Protein AF-A0A832TSS6-F1 (afdb_monomer_lite)

Organism: NCBI:txid111955

Radius of gyration: 15.67 Å; chains: 1; bounding box: 40×28×43 Å

Sequence (138 aa):
MLILIIVVGIIRKFGAGMLSLVVFDVLADAAHYGWSGQPLFFIYEGLTYGLFIDLIIVITKGRPFEGKYAALQGALVGFLWSLPDPLLWEGFLRPFMYGGIVNWDKIGFDILMSFPFTIIVGAITALTSVRVARAIGA

Secondary structure (DSSP, 8-state):
-HHHHHHHHHH-STTHHHHHHHHHHHHHIIIIITT-S-THHHHHHIIIIIHHHHHHHHHTTT-TT-GGGHHHHHHHHHHHTTSIIIIIIIIIIHHHHH-PPP-HHHHHHHHHHHHHHHHHHHHHHHHHHHHHHHHTT-

Foldseek 3Di:
DLVLLLQCQQVLDQLSLLVVQLVVVVVCCCVPPVVPPDPCCSVLCSVQLSNLQSVQSVVVVSNALDDPCNLVSLLSSLLSVLQSCLPVVQVPVCCVPPVHDRDVVVSVVSSVVSNVVSSNVRSVSSVVSNVSNVVVVD

Structure (mmCIF, N/CA/C/O backbone):
data_AF-A0A832TSS6-F1
#
_entry.id   AF-A0A832TSS6-F1
#
loop_
_atom_site.group_PDB
_atom_site.id
_atom_site.type_symbol
_atom_site.label_atom_id
_atom_site.label_alt_id
_atom_site.label_comp_id
_atom_site.label_asym_id
_atom_site.label_entity_id
_atom_site.label_seq_id
_atom_site.pdbx_PDB_ins_code
_atom_site.Cartn_x
_atom_site.Cartn_y
_atom_site.Cartn_z
_atom_site.occupancy
_atom_site.B_iso_or_equiv
_atom_site.auth_seq_id
_atom_site.auth_comp_id
_atom_site.auth_asym_id
_atom_site.auth_atom_id
_atom_site.pdbx_PDB_model_num
ATOM 1 N N . MET A 1 1 ? -1.199 6.919 -0.541 1.00 84.44 1 MET A N 1
ATOM 2 C CA . MET A 1 1 ? -1.130 6.007 0.629 1.00 84.44 1 MET A CA 1
ATOM 3 C C . MET A 1 1 ? -2.087 6.386 1.771 1.00 84.44 1 MET A C 1
ATOM 5 O O . MET A 1 1 ? -2.990 5.608 2.041 1.00 84.44 1 MET A O 1
ATOM 9 N N . LEU A 1 2 ? -1.958 7.560 2.419 1.00 91.12 2 LEU A N 1
ATOM 10 C CA . LEU A 1 2 ? -2.788 7.941 3.586 1.00 91.12 2 LEU A CA 1
ATOM 11 C C . LEU A 1 2 ? -4.302 7.844 3.335 1.00 91.12 2 LEU A C 1
ATOM 13 O O . LEU A 1 2 ? -4.996 7.136 4.058 1.00 91.12 2 LEU A O 1
ATOM 17 N N . ILE A 1 3 ? -4.798 8.546 2.312 1.00 90.75 3 ILE A N 1
ATOM 18 C CA . ILE A 1 3 ? -6.235 8.605 1.999 1.00 90.75 3 ILE A CA 1
ATOM 19 C C . ILE A 1 3 ? -6.777 7.203 1.700 1.00 90.75 3 ILE A C 1
ATOM 21 O O . ILE A 1 3 ? -7.816 6.828 2.226 1.00 90.75 3 ILE A O 1
ATOM 25 N N . LEU A 1 4 ? -6.040 6.401 0.931 1.00 92.38 4 LEU A N 1
ATOM 26 C CA . LEU A 1 4 ? -6.430 5.033 0.579 1.00 92.38 4 LEU A CA 1
ATOM 27 C C . LEU A 1 4 ? -6.544 4.125 1.807 1.00 92.38 4 LEU A C 1
ATOM 29 O O . LEU A 1 4 ? -7.532 3.411 1.948 1.00 92.38 4 LEU A O 1
ATOM 33 N N . ILE A 1 5 ? -5.578 4.186 2.727 1.00 93.50 5 ILE A N 1
ATOM 34 C CA . ILE A 1 5 ? -5.623 3.397 3.965 1.00 93.50 5 ILE A CA 1
ATOM 35 C C . ILE A 1 5 ? -6.803 3.824 4.846 1.00 93.50 5 ILE A C 1
ATOM 37 O O . ILE A 1 5 ? -7.467 2.957 5.408 1.00 93.50 5 ILE A O 1
ATOM 41 N N . ILE A 1 6 ? -7.121 5.123 4.908 1.00 93.19 6 ILE A N 1
ATOM 42 C CA . ILE A 1 6 ? -8.320 5.623 5.599 1.00 93.19 6 ILE A CA 1
ATOM 43 C C . ILE A 1 6 ? -9.591 5.074 4.947 1.00 93.19 6 ILE A C 1
ATOM 45 O O . ILE A 1 6 ? -10.429 4.493 5.633 1.00 93.19 6 ILE A O 1
ATOM 49 N N . VAL A 1 7 ? -9.733 5.225 3.628 1.00 93.75 7 VAL A N 1
ATOM 50 C CA . VAL A 1 7 ? -10.904 4.751 2.877 1.00 93.75 7 VAL A CA 1
ATOM 51 C C . VAL A 1 7 ? -11.114 3.255 3.102 1.00 93.75 7 VAL A C 1
ATOM 53 O O . VAL A 1 7 ? -12.219 2.830 3.434 1.00 93.75 7 VAL A O 1
ATOM 56 N N . VAL A 1 8 ? -10.054 2.452 3.017 1.00 93.56 8 VAL A N 1
ATOM 57 C CA . VAL A 1 8 ? -10.151 1.009 3.250 1.00 93.56 8 VAL A CA 1
ATOM 58 C C . VAL A 1 8 ? -10.436 0.672 4.713 1.00 93.56 8 VAL A C 1
ATOM 60 O O . VAL A 1 8 ? -11.252 -0.209 4.981 1.00 93.56 8 VAL A O 1
ATOM 63 N N . GLY A 1 9 ? -9.826 1.377 5.667 1.00 91.44 9 GLY A N 1
ATOM 64 C CA . GLY A 1 9 ? -10.104 1.192 7.091 1.00 91.44 9 GLY A CA 1
ATOM 65 C C . GLY A 1 9 ? -11.549 1.517 7.483 1.00 91.44 9 GLY A C 1
ATOM 66 O O . GLY A 1 9 ? -12.044 0.978 8.474 1.00 91.44 9 GLY A O 1
ATOM 67 N N . ILE A 1 10 ? -12.238 2.344 6.691 1.00 92.81 10 ILE A N 1
ATOM 68 C CA . ILE A 1 10 ? -13.666 2.650 6.840 1.00 92.81 10 ILE A CA 1
ATOM 69 C C . ILE A 1 10 ? -14.531 1.619 6.104 1.00 92.81 10 ILE A C 1
ATOM 71 O O . ILE A 1 10 ? -15.454 1.064 6.690 1.00 92.81 10 ILE A O 1
ATOM 75 N N . ILE A 1 11 ? -14.246 1.344 4.826 1.00 94.44 11 ILE A N 1
ATOM 76 C CA . ILE A 1 11 ? -15.094 0.481 3.986 1.00 94.44 11 ILE A CA 1
ATOM 77 C C . ILE A 1 11 ? -14.981 -0.995 4.391 1.00 94.44 11 ILE A C 1
ATOM 79 O O . ILE A 1 11 ? -15.986 -1.705 4.395 1.00 94.44 11 ILE A O 1
ATOM 83 N N . ARG A 1 12 ? -13.767 -1.465 4.707 1.00 93.38 12 ARG A N 1
ATOM 84 C CA . ARG A 1 12 ? -13.442 -2.828 5.176 1.00 93.38 12 ARG A CA 1
ATOM 85 C C . ARG A 1 12 ? -13.960 -3.977 4.298 1.00 93.38 12 ARG A C 1
ATOM 87 O O . ARG A 1 12 ? -14.180 -5.086 4.784 1.00 93.38 12 ARG A O 1
ATOM 94 N N . LYS A 1 13 ? -14.137 -3.740 2.997 1.00 95.50 13 LYS A N 1
ATOM 95 C CA . LYS A 1 13 ? -14.573 -4.747 2.016 1.00 95.50 13 LYS A CA 1
ATOM 96 C C . LYS A 1 13 ? -13.469 -5.019 1.008 1.00 95.50 13 LYS A C 1
ATOM 98 O O . LYS A 1 13 ? -12.803 -4.089 0.567 1.00 95.50 13 LYS A O 1
ATOM 10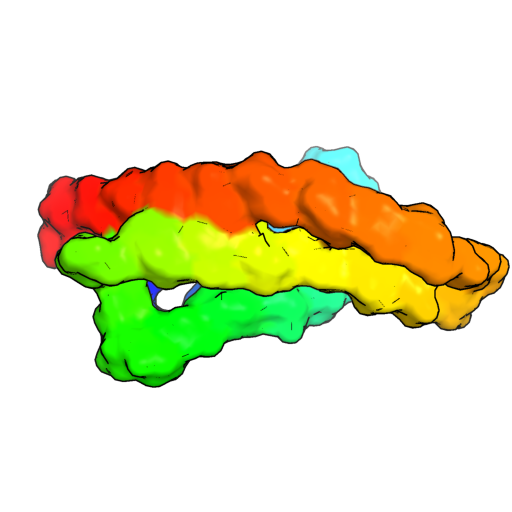3 N N . PHE A 1 14 ? -13.315 -6.285 0.628 1.00 95.62 14 PHE A N 1
ATOM 104 C CA . PHE A 1 14 ? -12.402 -6.672 -0.444 1.00 95.62 14 PHE A CA 1
ATOM 105 C C . PHE A 1 14 ? -12.758 -5.937 -1.744 1.00 95.62 14 PHE A C 1
ATOM 107 O O . PHE A 1 14 ? -13.934 -5.840 -2.096 1.00 95.62 14 PHE A O 1
ATOM 114 N N . GLY A 1 15 ? -11.745 -5.422 -2.434 1.00 93.25 15 GLY A N 1
ATOM 115 C CA . GLY A 1 15 ? -11.890 -4.596 -3.629 1.00 93.25 15 GLY A CA 1
ATOM 116 C C . GLY A 1 15 ? -11.947 -3.098 -3.334 1.00 93.25 15 GLY A C 1
ATOM 117 O O . GLY A 1 15 ? -11.875 -2.305 -4.269 1.00 93.25 15 GLY A O 1
ATOM 118 N N . ALA A 1 16 ? -12.052 -2.684 -2.064 1.00 94.88 16 ALA A N 1
ATOM 119 C CA . ALA A 1 16 ? -12.023 -1.271 -1.701 1.00 94.88 16 ALA A CA 1
ATOM 120 C C . ALA A 1 16 ? -10.658 -0.644 -2.004 1.00 94.88 16 ALA A C 1
ATOM 122 O O . ALA A 1 16 ? -10.615 0.488 -2.479 1.00 94.88 16 ALA A O 1
ATOM 123 N N . GLY A 1 17 ? -9.561 -1.369 -1.766 1.00 94.75 17 GLY A N 1
ATOM 124 C CA . GLY A 1 17 ? -8.214 -0.915 -2.095 1.00 94.75 17 GLY A CA 1
ATOM 125 C C . GLY A 1 17 ? -8.040 -0.748 -3.599 1.00 94.75 17 GLY A C 1
ATOM 126 O O . GLY A 1 17 ? -7.738 0.352 -4.053 1.00 94.75 17 GLY A O 1
ATOM 127 N N . MET A 1 18 ? -8.303 -1.812 -4.365 1.00 95.31 18 MET A N 1
ATOM 128 C CA . MET A 1 18 ? -8.180 -1.810 -5.828 1.00 95.31 18 MET A CA 1
ATOM 129 C C . MET A 1 18 ? -9.041 -0.727 -6.490 1.00 95.31 18 MET A C 1
ATOM 131 O O . MET A 1 18 ? -8.524 0.080 -7.258 1.00 95.31 18 MET A O 1
ATOM 135 N N . LEU A 1 19 ? -10.341 -0.665 -6.175 1.00 93.81 19 LEU A N 1
ATOM 136 C CA . LEU A 1 19 ? -11.252 0.297 -6.807 1.00 93.81 19 LEU A CA 1
ATOM 137 C C . LEU A 1 19 ? -10.916 1.742 -6.446 1.00 93.81 19 LEU A C 1
ATOM 139 O O . LEU A 1 19 ? -10.975 2.610 -7.313 1.00 93.81 19 LEU A O 1
ATOM 143 N N . SER A 1 20 ? -10.556 2.010 -5.187 1.00 93.56 20 SER A N 1
ATOM 144 C CA . SER A 1 20 ? -10.202 3.372 -4.773 1.00 93.56 20 SER A CA 1
ATOM 145 C C . SER A 1 20 ? -8.957 3.869 -5.497 1.00 93.56 20 SER A C 1
ATOM 147 O O . SER A 1 20 ? -8.872 5.056 -5.797 1.00 93.56 20 SER A O 1
ATOM 149 N N . LEU A 1 21 ? -8.012 2.972 -5.780 1.00 92.69 21 LEU A N 1
ATOM 150 C CA . LEU A 1 21 ? -6.784 3.311 -6.484 1.00 92.69 21 LEU A CA 1
ATOM 151 C C . LEU A 1 21 ? -7.039 3.554 -7.970 1.00 92.69 21 LEU A C 1
ATOM 153 O O . LEU A 1 21 ? -6.700 4.618 -8.461 1.00 92.69 21 LEU A O 1
ATOM 157 N N . VAL A 1 22 ? -7.795 2.672 -8.633 1.00 91.56 22 VAL A N 1
ATOM 158 C CA . VAL A 1 22 ? -8.222 2.885 -10.029 1.00 91.56 22 VAL A CA 1
ATOM 159 C C . VAL A 1 22 ? -8.944 4.226 -10.193 1.00 91.56 22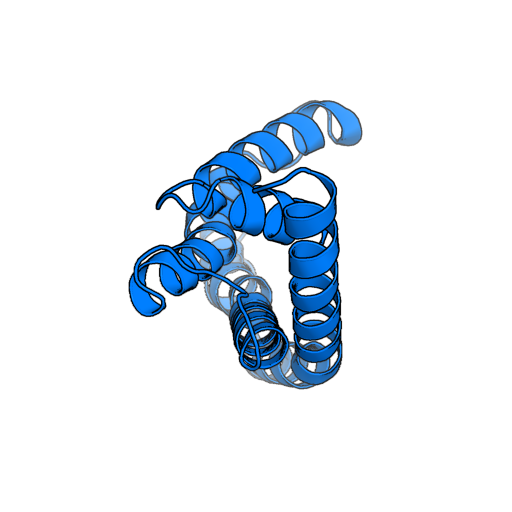 VAL A C 1
ATOM 161 O O . VAL A 1 22 ? -8.662 4.977 -11.122 1.00 91.56 22 VAL A O 1
ATOM 164 N N . VAL A 1 23 ? -9.873 4.551 -9.288 1.00 91.12 23 VAL A N 1
ATOM 165 C CA . VAL A 1 23 ? -10.582 5.839 -9.323 1.00 91.12 23 VAL A CA 1
ATOM 166 C C . VAL A 1 23 ? -9.623 6.999 -9.070 1.00 91.12 23 VAL A C 1
ATOM 168 O O . VAL A 1 23 ? -9.710 8.013 -9.761 1.00 91.12 23 VAL A O 1
ATOM 171 N N . PHE A 1 24 ? -8.718 6.866 -8.098 1.00 90.12 24 PHE A N 1
ATOM 172 C CA . PHE A 1 24 ? -7.715 7.886 -7.813 1.00 90.12 24 PHE A CA 1
ATOM 173 C C . PHE A 1 24 ? -6.838 8.162 -9.036 1.00 90.12 24 PHE A C 1
ATOM 175 O O . PHE A 1 24 ? -6.697 9.325 -9.399 1.00 90.12 24 PHE A O 1
ATOM 182 N N . ASP A 1 25 ? -6.336 7.129 -9.707 1.00 88.88 25 ASP A N 1
ATOM 183 C CA . ASP A 1 25 ? -5.432 7.282 -10.846 1.00 88.88 25 ASP A CA 1
ATOM 184 C C . ASP A 1 25 ? -6.139 7.895 -12.052 1.00 88.88 25 ASP A C 1
ATOM 186 O O . ASP A 1 25 ? -5.591 8.782 -12.699 1.00 88.88 25 ASP A O 1
ATOM 190 N N . VAL A 1 26 ? -7.387 7.496 -12.323 1.00 88.69 26 VAL A N 1
ATOM 191 C CA . VAL A 1 26 ? -8.200 8.094 -13.396 1.00 88.69 26 VAL A CA 1
ATOM 192 C C . VAL A 1 26 ? -8.424 9.585 -13.141 1.00 88.69 26 VAL A C 1
ATOM 194 O O . VAL A 1 26 ? -8.285 10.407 -14.047 1.00 88.69 26 VAL A O 1
ATOM 197 N N . LEU A 1 27 ? -8.765 9.955 -11.904 1.00 89.44 27 LEU A N 1
ATOM 198 C CA . LEU A 1 27 ? -8.964 11.357 -11.540 1.00 89.44 27 LEU A CA 1
ATOM 199 C C . LEU A 1 27 ? -7.644 12.136 -11.543 1.00 89.44 27 LEU A C 1
ATOM 201 O O . LEU A 1 27 ? -7.622 13.293 -11.961 1.00 89.44 27 LEU A O 1
ATOM 205 N N . ALA A 1 28 ? -6.551 11.518 -11.097 1.00 86.56 28 ALA A N 1
ATOM 206 C CA . ALA A 1 28 ? -5.228 12.123 -11.085 1.00 86.56 28 ALA A CA 1
ATOM 207 C C . ALA A 1 28 ? -4.720 12.373 -12.509 1.00 86.56 28 ALA A C 1
ATOM 209 O O . ALA A 1 28 ? -4.240 13.474 -12.779 1.00 86.56 28 ALA A O 1
ATOM 210 N N . ASP A 1 29 ? -4.896 11.411 -13.417 1.00 87.00 29 ASP A N 1
ATOM 211 C CA . ASP A 1 29 ? -4.562 11.525 -14.838 1.00 87.00 29 ASP A CA 1
ATOM 212 C C . ASP A 1 29 ? -5.370 12.633 -15.516 1.00 87.00 29 ASP A C 1
ATOM 214 O O . ASP A 1 29 ? -4.803 13.528 -16.146 1.00 87.00 29 ASP A O 1
ATOM 218 N N . ALA A 1 30 ? -6.687 12.660 -15.295 1.00 87.75 30 ALA A N 1
ATOM 219 C CA . ALA A 1 30 ? -7.545 13.717 -15.819 1.00 87.75 30 ALA A CA 1
ATOM 220 C C . ALA A 1 30 ? -7.146 15.112 -15.299 1.00 87.75 30 ALA A C 1
ATOM 222 O O . ALA A 1 30 ? -7.133 16.073 -16.068 1.00 87.75 30 ALA A O 1
ATOM 223 N N . ALA A 1 31 ? -6.809 15.230 -14.011 1.00 88.81 31 ALA A N 1
ATOM 224 C CA . ALA A 1 31 ? -6.514 16.512 -13.373 1.00 88.81 31 ALA A CA 1
ATOM 225 C C . ALA A 1 31 ? -5.091 17.036 -13.636 1.00 88.81 31 ALA A C 1
ATOM 227 O O . ALA A 1 31 ? -4.912 18.247 -13.744 1.00 88.81 31 ALA A O 1
ATOM 228 N N . HIS A 1 32 ? -4.085 16.159 -13.720 1.00 84.50 32 HIS A N 1
ATOM 229 C CA . HIS A 1 32 ? -2.672 16.561 -13.810 1.00 84.50 32 HIS A CA 1
ATOM 230 C C . HIS A 1 32 ? -2.081 16.387 -15.205 1.00 84.50 32 HIS A C 1
ATOM 232 O O . HIS A 1 32 ? -1.214 17.166 -15.599 1.00 84.50 32 HIS A O 1
ATOM 238 N N . TYR A 1 33 ? -2.535 15.378 -15.948 1.00 81.56 33 TYR A N 1
ATOM 239 C CA . TYR A 1 33 ? -1.900 14.956 -17.194 1.00 81.56 33 TYR A CA 1
ATOM 240 C C . TYR A 1 33 ? -2.833 15.040 -18.405 1.00 81.56 33 TYR A C 1
ATOM 242 O O . TYR A 1 33 ? -2.388 14.796 -19.525 1.00 81.56 33 TYR A O 1
ATOM 250 N N . GLY A 1 34 ? -4.109 15.397 -18.227 1.00 82.50 34 GLY A N 1
ATOM 251 C CA . GLY A 1 34 ? -5.058 15.558 -19.328 1.00 82.50 34 GLY A CA 1
ATOM 252 C C . GLY A 1 34 ? -5.187 14.304 -20.195 1.00 82.50 34 GLY A C 1
ATOM 253 O O . GLY A 1 34 ? -5.275 14.428 -21.415 1.00 82.50 34 GLY A O 1
ATOM 254 N N . TRP A 1 35 ? -5.165 13.118 -19.573 1.00 81.88 35 TRP A N 1
ATOM 255 C CA . TRP A 1 35 ? -5.202 11.799 -20.229 1.00 81.88 35 TRP A CA 1
ATOM 256 C C . TRP A 1 35 ? -3.915 11.366 -20.945 1.00 81.88 35 TRP A C 1
ATOM 258 O O . TRP A 1 35 ? -3.917 10.404 -21.715 1.00 81.88 35 TRP A O 1
ATOM 268 N N . SER A 1 36 ? -2.801 12.064 -20.710 1.00 80.00 36 SER A N 1
ATOM 269 C CA . SER A 1 36 ? -1.482 11.682 -21.233 1.00 80.00 36 SER A CA 1
ATOM 270 C C . SER A 1 36 ? -0.634 10.872 -20.242 1.00 80.00 36 SER A C 1
ATOM 272 O O . SER A 1 36 ? 0.443 10.405 -20.612 1.00 80.00 36 SER A O 1
ATOM 274 N N . GLY A 1 37 ? -1.116 10.666 -19.009 1.00 66.06 37 GLY A N 1
ATOM 275 C CA . GLY A 1 37 ? -0.385 10.079 -17.885 1.00 66.06 37 GLY A CA 1
ATOM 276 C C . GLY A 1 37 ? -0.087 8.588 -18.001 1.00 66.06 37 GLY A C 1
ATOM 277 O O . GLY A 1 37 ? 0.648 8.096 -17.168 1.00 66.06 37 GLY A O 1
ATOM 278 N N . GLN A 1 38 ? -0.528 7.921 -19.076 1.00 68.62 38 GLN A N 1
ATOM 279 C CA . GLN A 1 38 ? -0.386 6.494 -19.423 1.00 68.62 38 GLN A CA 1
ATOM 280 C C . GLN A 1 38 ? -1.497 5.589 -18.843 1.00 68.62 38 GLN A C 1
ATOM 282 O O . GLN A 1 38 ? -1.517 5.308 -17.646 1.00 68.62 38 GLN A O 1
ATOM 287 N N . PRO A 1 39 ? -2.372 5.014 -19.700 1.00 62.56 39 PRO A N 1
ATOM 288 C CA . PRO A 1 39 ? -3.517 4.202 -19.273 1.00 62.56 39 PRO A CA 1
ATOM 289 C C . PRO A 1 39 ? -3.195 2.930 -18.478 1.00 62.56 39 PRO A C 1
ATOM 291 O O . PRO A 1 39 ? -4.084 2.301 -17.908 1.00 62.56 39 PRO A O 1
ATOM 294 N N . LEU A 1 40 ? -1.936 2.490 -18.492 1.00 68.12 40 LEU A N 1
ATOM 295 C CA . LEU A 1 40 ? -1.538 1.232 -17.872 1.00 68.12 40 LEU A CA 1
ATOM 296 C C . LEU A 1 40 ? -1.344 1.360 -16.358 1.00 68.12 40 LEU A C 1
ATOM 298 O O . LEU A 1 40 ? -1.431 0.347 -15.662 1.00 68.12 40 LEU A O 1
ATOM 302 N N . PHE A 1 41 ? -1.141 2.582 -15.847 1.00 73.69 41 PHE A N 1
ATOM 303 C CA . PHE A 1 41 ? -0.964 2.813 -14.415 1.00 73.69 41 PHE A CA 1
ATOM 304 C C . PHE A 1 41 ? -2.197 2.406 -13.615 1.00 73.69 41 PHE A C 1
ATOM 306 O O . PHE A 1 41 ? -2.041 1.760 -12.593 1.00 73.69 41 PHE A O 1
ATOM 313 N N . PHE A 1 42 ? -3.414 2.596 -14.132 1.00 79.69 42 PHE A N 1
ATOM 314 C CA . PHE A 1 42 ? -4.632 2.215 -13.401 1.00 79.69 42 PHE A CA 1
ATOM 315 C C . PHE A 1 42 ? -4.692 0.703 -13.128 1.00 79.69 42 PHE A C 1
ATOM 317 O O . PHE A 1 42 ? -5.106 0.253 -12.060 1.00 79.69 42 PHE A O 1
ATOM 324 N N . ILE A 1 43 ? -4.289 -0.100 -14.120 1.00 80.12 43 ILE A N 1
ATOM 325 C CA . ILE A 1 43 ? -4.292 -1.564 -14.021 1.00 80.12 43 ILE A CA 1
ATOM 326 C C . ILE A 1 43 ? -3.160 -2.008 -13.106 1.00 80.12 43 ILE A C 1
ATOM 328 O O . ILE A 1 43 ? -3.371 -2.814 -12.202 1.00 80.12 43 ILE A O 1
ATOM 332 N N . TYR A 1 44 ? -1.963 -1.487 -13.353 1.00 86.12 44 TYR A N 1
ATOM 333 C CA . TYR A 1 44 ? -0.774 -1.825 -12.593 1.00 86.12 44 TYR A CA 1
ATOM 334 C C . TYR A 1 44 ? -0.931 -1.442 -11.121 1.00 86.12 44 TYR A C 1
ATOM 336 O O . TYR A 1 44 ? -0.795 -2.302 -10.253 1.00 86.12 44 TYR A O 1
ATOM 344 N N . GLU A 1 45 ? -1.263 -0.192 -10.827 1.00 88.38 45 GLU A N 1
ATOM 345 C CA . GLU A 1 45 ? -1.353 0.301 -9.465 1.00 88.38 45 GLU A CA 1
ATOM 346 C C . GLU A 1 45 ? -2.555 -0.310 -8.734 1.00 88.38 45 GLU A C 1
ATOM 348 O O . GLU A 1 45 ? -2.433 -0.779 -7.597 1.00 88.38 45 GLU A O 1
ATOM 353 N N . GLY A 1 46 ? -3.706 -0.412 -9.408 1.00 90.94 46 GLY A N 1
ATOM 354 C CA . GLY A 1 46 ? -4.882 -1.095 -8.879 1.00 90.94 46 GLY A CA 1
ATOM 355 C C . GLY A 1 46 ? -4.578 -2.541 -8.480 1.00 90.94 46 GLY A C 1
ATOM 356 O O . GLY A 1 46 ? -4.808 -2.923 -7.332 1.00 90.94 46 GLY A O 1
ATOM 357 N N . LEU A 1 47 ? -4.003 -3.340 -9.386 1.00 90.31 47 LEU A N 1
ATOM 358 C CA . LEU A 1 47 ? -3.725 -4.766 -9.159 1.00 90.31 47 LEU A CA 1
ATOM 359 C C . LEU A 1 47 ? -2.489 -5.046 -8.295 1.00 90.31 47 LEU A C 1
ATOM 361 O O . LEU A 1 47 ? -2.234 -6.205 -7.968 1.00 90.31 47 LEU A O 1
ATOM 365 N N . THR A 1 48 ? -1.731 -4.021 -7.904 1.00 91.94 48 THR A N 1
ATOM 366 C CA . THR A 1 48 ? -0.561 -4.170 -7.029 1.00 91.94 48 THR A CA 1
ATOM 367 C C . THR A 1 48 ? -0.792 -3.449 -5.709 1.00 91.94 48 THR A C 1
ATOM 369 O O . THR A 1 48 ? -1.188 -4.082 -4.730 1.00 91.94 48 THR A O 1
ATOM 372 N N . TYR A 1 49 ? -0.635 -2.127 -5.679 1.00 93.00 49 TYR A N 1
ATOM 373 C CA . TYR A 1 49 ? -0.829 -1.288 -4.502 1.00 93.00 49 TYR A CA 1
ATOM 374 C C . TYR A 1 49 ? -2.215 -1.478 -3.883 1.00 93.00 49 TYR A C 1
ATOM 376 O O . TYR A 1 49 ? -2.332 -1.699 -2.671 1.00 93.00 49 TYR A O 1
ATOM 384 N N . GLY A 1 50 ? -3.263 -1.444 -4.709 1.00 94.50 50 GLY A N 1
ATOM 385 C CA . GLY A 1 50 ? -4.645 -1.597 -4.258 1.00 94.50 50 GLY A CA 1
ATOM 386 C C . GLY A 1 50 ? -4.912 -2.999 -3.714 1.00 94.50 50 GLY A C 1
ATOM 387 O O . GLY A 1 50 ? -5.426 -3.153 -2.600 1.00 94.50 50 GLY A O 1
ATOM 388 N N . LEU A 1 51 ? -4.475 -4.019 -4.457 1.00 95.06 51 LEU A N 1
ATOM 389 C CA . LEU A 1 51 ? -4.589 -5.420 -4.058 1.00 95.06 51 LEU A CA 1
ATOM 390 C C . LEU A 1 51 ? -3.861 -5.707 -2.739 1.00 95.06 51 LEU A C 1
ATOM 392 O O . LEU A 1 51 ? -4.395 -6.417 -1.893 1.00 95.06 51 LEU A O 1
ATOM 396 N N . PHE A 1 52 ? -2.673 -5.143 -2.514 1.00 95.50 52 PHE A N 1
ATOM 397 C CA . PHE A 1 52 ? -1.918 -5.358 -1.276 1.00 95.50 52 PHE A CA 1
ATOM 398 C C . PHE A 1 52 ? -2.657 -4.870 -0.033 1.00 95.50 52 PHE A C 1
ATOM 400 O O . PHE A 1 52 ? -2.579 -5.517 1.013 1.00 95.50 52 PHE A O 1
ATOM 407 N N . ILE A 1 53 ? -3.419 -3.780 -0.139 1.00 95.00 53 ILE A N 1
ATOM 408 C CA . ILE A 1 53 ? -4.293 -3.357 0.957 1.00 95.00 53 ILE A CA 1
ATOM 409 C C . ILE A 1 53 ? -5.459 -4.343 1.110 1.00 95.00 53 ILE A C 1
ATOM 411 O O . ILE A 1 53 ? -5.772 -4.758 2.227 1.00 95.00 53 ILE A O 1
ATOM 415 N N . ASP A 1 54 ? -6.082 -4.762 0.009 1.00 95.88 54 ASP A N 1
ATOM 416 C CA . ASP A 1 54 ? -7.199 -5.711 0.048 1.00 95.88 54 ASP A CA 1
ATOM 417 C C . ASP A 1 54 ? -6.799 -7.081 0.629 1.00 95.88 54 ASP A C 1
ATOM 419 O O . ASP A 1 54 ? -7.589 -7.710 1.337 1.00 95.88 54 ASP A O 1
ATOM 423 N N . LEU A 1 55 ? -5.549 -7.516 0.442 1.00 95.31 55 LEU A N 1
ATOM 424 C CA . LEU A 1 55 ? -5.007 -8.707 1.099 1.00 95.31 55 LEU A CA 1
ATOM 425 C C . LEU A 1 55 ? -4.987 -8.565 2.625 1.00 95.31 55 LEU A C 1
ATOM 427 O O . LEU A 1 55 ? -5.284 -9.536 3.322 1.00 95.31 55 LEU A O 1
ATOM 431 N N . ILE A 1 56 ? -4.725 -7.370 3.169 1.00 95.38 56 ILE A N 1
ATOM 432 C CA . ILE A 1 56 ? -4.845 -7.135 4.616 1.00 95.38 56 ILE A CA 1
ATOM 433 C C . ILE A 1 56 ? -6.283 -7.350 5.076 1.00 95.38 56 ILE A C 1
ATOM 435 O O . ILE A 1 56 ? -6.492 -7.955 6.126 1.00 95.38 56 ILE A O 1
ATOM 439 N N . ILE A 1 57 ? -7.283 -6.924 4.300 1.00 95.25 57 ILE A N 1
ATOM 440 C CA . ILE A 1 57 ? -8.700 -7.148 4.628 1.00 95.25 57 ILE A CA 1
ATOM 441 C C . ILE A 1 57 ? -8.993 -8.648 4.717 1.00 95.25 57 ILE A C 1
ATOM 443 O O . ILE A 1 57 ? -9.626 -9.095 5.674 1.00 95.25 57 ILE A O 1
ATOM 447 N N . VAL A 1 58 ? -8.497 -9.435 3.759 1.00 95.00 58 VAL A N 1
ATOM 448 C CA . VAL A 1 58 ? -8.673 -10.895 3.747 1.00 95.00 58 VAL A CA 1
ATOM 449 C C . VAL A 1 58 ? -7.985 -11.539 4.952 1.00 95.00 58 VAL A C 1
ATOM 451 O O . VAL A 1 58 ? -8.625 -12.278 5.702 1.00 95.00 58 VAL A O 1
ATOM 454 N N . ILE A 1 59 ? -6.711 -11.214 5.191 1.00 93.19 59 ILE A N 1
ATOM 455 C CA . ILE A 1 59 ? -5.907 -11.763 6.297 1.00 93.19 59 ILE A CA 1
ATOM 456 C C . ILE A 1 59 ? -6.536 -11.429 7.657 1.00 93.19 59 ILE A C 1
ATOM 458 O O . ILE A 1 59 ? -6.565 -12.261 8.564 1.00 93.19 59 ILE A O 1
ATOM 462 N N . THR A 1 60 ? -7.083 -10.222 7.795 1.00 93.19 60 THR A N 1
ATOM 463 C CA . THR A 1 60 ? -7.735 -9.744 9.024 1.00 93.19 60 THR A CA 1
ATOM 464 C C . THR A 1 60 ? -9.218 -10.092 9.110 1.00 93.19 60 THR A C 1
ATOM 466 O O . THR A 1 60 ? -9.872 -9.718 10.084 1.00 93.19 60 THR A O 1
ATOM 469 N N . LYS A 1 61 ? -9.761 -10.819 8.125 1.00 92.00 61 LYS A N 1
ATOM 470 C CA . LYS A 1 61 ? -11.174 -11.221 8.055 1.00 92.00 61 LYS A CA 1
ATOM 471 C C . LYS A 1 61 ? -12.140 -10.032 8.179 1.00 92.00 61 LYS A C 1
ATOM 473 O O . LYS A 1 61 ? -13.108 -10.087 8.935 1.00 92.00 61 LYS A O 1
ATOM 478 N N . GLY A 1 62 ? -11.863 -8.949 7.455 1.00 90.50 62 GLY A N 1
ATOM 479 C CA . GLY A 1 62 ? -12.705 -7.747 7.431 1.00 90.50 62 GLY A CA 1
ATOM 480 C C . GLY A 1 62 ? -12.440 -6.752 8.564 1.00 90.50 62 GLY A C 1
ATOM 481 O O . GLY A 1 62 ? -13.228 -5.830 8.754 1.00 90.50 62 GLY A O 1
ATOM 482 N N . ARG A 1 63 ? -11.345 -6.911 9.317 1.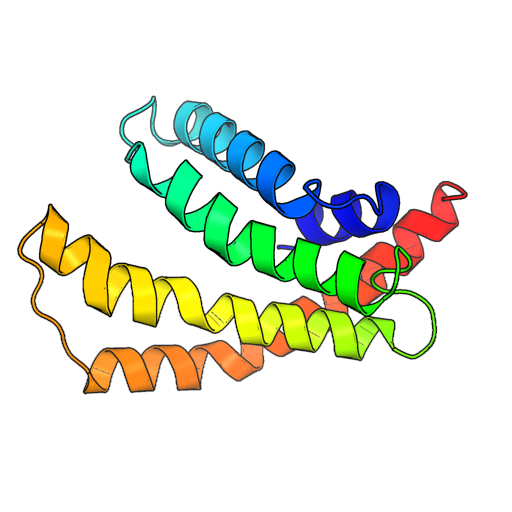00 90.75 63 ARG A N 1
ATOM 483 C CA . ARG A 1 63 ? -10.940 -5.992 10.399 1.00 90.75 63 ARG A CA 1
ATOM 484 C C . ARG A 1 63 ? -9.560 -5.373 10.141 1.00 90.75 63 ARG A C 1
ATOM 486 O O . ARG A 1 63 ? -8.651 -5.532 10.966 1.00 90.75 63 ARG A O 1
ATOM 493 N N . PRO A 1 64 ? -9.363 -4.711 8.984 1.00 92.00 64 PRO A N 1
ATOM 494 C CA . PRO A 1 64 ? -8.079 -4.126 8.647 1.00 92.00 64 PRO A CA 1
ATOM 495 C C . PRO A 1 64 ? -7.750 -2.981 9.607 1.00 92.00 64 PRO A C 1
ATOM 497 O O . PRO A 1 64 ? -8.605 -2.193 10.005 1.00 92.00 64 PRO A O 1
ATOM 500 N N . PHE A 1 65 ? -6.476 -2.892 9.953 1.00 91.56 65 PHE A N 1
ATOM 501 C CA . PHE A 1 65 ? -5.862 -1.858 10.772 1.00 91.56 65 PHE A CA 1
ATOM 502 C C . PHE A 1 65 ? -6.428 -1.728 12.191 1.00 91.56 65 PHE A C 1
ATOM 504 O O . PHE A 1 65 ? -6.198 -0.714 12.825 1.00 91.56 65 PHE A O 1
ATOM 511 N N . GLU A 1 66 ? -7.119 -2.722 12.751 1.00 86.00 66 GLU A N 1
ATOM 512 C CA . GLU A 1 66 ? -7.694 -2.598 14.096 1.00 86.00 66 GLU A CA 1
ATOM 513 C C . GLU A 1 66 ? -6.726 -2.935 15.247 1.00 86.00 66 GLU A C 1
ATOM 515 O O . GLU A 1 66 ? -5.862 -3.816 15.181 1.00 86.00 66 GLU A O 1
ATOM 520 N N . GLY A 1 67 ? -6.946 -2.261 16.380 1.00 83.50 67 GLY A N 1
ATOM 521 C CA . GLY A 1 67 ? -6.358 -2.620 17.669 1.00 83.50 67 GLY A CA 1
ATOM 522 C C . GLY A 1 67 ? -4.834 -2.485 17.726 1.00 83.50 67 GLY A C 1
ATOM 523 O O . GLY A 1 67 ? -4.242 -1.576 17.149 1.00 83.50 67 GLY A O 1
ATOM 524 N N . LYS A 1 68 ? -4.191 -3.392 18.470 1.00 86.19 68 LYS A N 1
ATOM 525 C CA . LYS A 1 68 ? -2.738 -3.360 18.722 1.00 86.19 68 LYS A CA 1
ATOM 526 C C . LYS A 1 68 ? -1.881 -3.706 17.499 1.00 86.19 68 LYS A C 1
ATOM 528 O O . LYS A 1 68 ? -0.685 -3.444 17.508 1.00 86.19 68 LYS A O 1
ATOM 533 N N . TYR A 1 69 ? -2.481 -4.289 16.460 1.00 91.00 69 TYR A N 1
ATOM 534 C CA . TYR A 1 69 ? -1.779 -4.711 15.244 1.00 91.00 69 TYR A CA 1
ATOM 535 C C . TYR A 1 69 ? -1.880 -3.690 14.107 1.00 91.00 69 TYR A C 1
ATOM 537 O O . TYR A 1 69 ? -1.277 -3.905 13.060 1.00 91.00 69 TYR A O 1
ATOM 545 N N . ALA A 1 70 ? -2.587 -2.575 14.312 1.00 93.94 70 ALA A N 1
ATOM 546 C CA . ALA A 1 70 ? -2.793 -1.531 13.312 1.00 93.94 70 ALA A CA 1
ATOM 547 C C . ALA A 1 70 ? -1.484 -1.065 12.658 1.00 93.94 70 ALA A C 1
ATOM 549 O O . ALA A 1 70 ? -1.336 -1.116 11.439 1.00 93.94 70 ALA A O 1
ATOM 550 N N . ALA A 1 71 ? -0.508 -0.680 13.486 1.00 95.50 71 ALA A N 1
ATOM 551 C CA . ALA A 1 71 ? 0.792 -0.210 13.020 1.00 95.50 71 ALA A CA 1
ATOM 552 C C . ALA A 1 71 ? 1.561 -1.297 12.256 1.00 95.50 71 ALA A C 1
ATOM 554 O O . ALA A 1 71 ? 2.174 -0.999 11.240 1.00 95.50 71 ALA A O 1
ATOM 555 N N . LEU A 1 72 ? 1.492 -2.553 12.711 1.00 95.44 72 LEU A N 1
ATOM 556 C CA . LEU A 1 72 ? 2.160 -3.681 12.056 1.00 95.44 72 LEU A CA 1
ATOM 557 C C . LEU A 1 72 ? 1.545 -3.985 10.684 1.00 95.44 72 LEU A C 1
ATOM 559 O O . LEU A 1 72 ? 2.266 -4.223 9.724 1.00 95.44 72 LEU A O 1
ATOM 563 N N . GLN A 1 73 ? 0.218 -3.952 10.579 1.00 95.56 73 GLN A N 1
ATOM 564 C CA . GLN A 1 73 ? -0.480 -4.152 9.310 1.00 95.56 73 GLN A CA 1
ATOM 565 C C . GLN A 1 73 ? -0.189 -3.008 8.335 1.00 95.56 73 GLN A C 1
ATOM 567 O O . GLN A 1 73 ? 0.073 -3.256 7.164 1.00 95.56 73 GLN A O 1
ATOM 572 N N . GLY A 1 74 ? -0.162 -1.764 8.821 1.00 95.94 74 GLY A N 1
ATOM 573 C CA . GLY A 1 74 ? 0.260 -0.610 8.030 1.00 95.94 74 GLY A CA 1
ATOM 574 C C . GLY A 1 74 ? 1.710 -0.704 7.562 1.00 95.94 74 GLY A C 1
ATOM 575 O O . GLY A 1 74 ? 1.996 -0.465 6.394 1.00 95.94 74 GLY A O 1
ATOM 576 N N . ALA A 1 75 ? 2.619 -1.108 8.450 1.00 96.19 75 ALA A N 1
ATOM 577 C CA . ALA A 1 75 ? 4.020 -1.369 8.130 1.00 96.19 75 ALA A CA 1
ATOM 578 C C . ALA A 1 75 ? 4.168 -2.445 7.046 1.00 96.19 75 ALA A C 1
ATOM 580 O O . ALA A 1 75 ? 4.956 -2.272 6.122 1.00 96.19 75 ALA A O 1
ATOM 581 N N . LEU A 1 76 ? 3.380 -3.522 7.125 1.00 95.56 76 LEU A N 1
ATOM 582 C CA . LEU A 1 76 ? 3.357 -4.572 6.108 1.00 95.56 76 LEU A CA 1
ATOM 583 C C . LEU A 1 76 ? 2.869 -4.042 4.756 1.00 95.56 76 LEU A C 1
ATOM 585 O O . LEU A 1 76 ? 3.481 -4.346 3.739 1.00 95.56 76 LEU A O 1
ATOM 589 N N . VAL A 1 77 ? 1.817 -3.217 4.732 1.00 95.94 77 VAL A N 1
ATOM 590 C CA . VAL A 1 77 ? 1.378 -2.541 3.497 1.00 95.94 77 VAL A CA 1
ATOM 591 C C . VAL A 1 77 ? 2.491 -1.658 2.947 1.00 95.94 77 VAL A C 1
ATOM 593 O O . VAL A 1 77 ? 2.776 -1.732 1.761 1.00 95.94 77 VAL A O 1
ATOM 596 N N . GLY A 1 78 ? 3.152 -0.870 3.799 1.00 95.50 78 GLY A N 1
ATOM 597 C CA . GLY A 1 78 ? 4.288 -0.035 3.409 1.00 95.50 78 GLY A CA 1
ATOM 598 C C . GLY A 1 78 ? 5.422 -0.840 2.784 1.00 95.50 78 GLY A C 1
ATOM 599 O O . GLY A 1 78 ? 5.884 -0.507 1.700 1.00 95.50 78 GLY A O 1
ATOM 600 N N . PHE A 1 79 ? 5.797 -1.954 3.412 1.00 94.88 79 PHE A N 1
ATOM 601 C CA . PHE A 1 79 ? 6.758 -2.894 2.846 1.00 94.88 79 PHE A CA 1
ATOM 602 C C . PHE A 1 79 ? 6.300 -3.418 1.481 1.00 94.88 79 PHE A C 1
ATOM 604 O O . PHE A 1 79 ? 7.053 -3.341 0.517 1.00 94.88 79 PHE A O 1
ATOM 611 N N . LEU A 1 80 ? 5.062 -3.903 1.360 1.00 94.38 80 LEU A N 1
ATOM 612 C CA . LEU A 1 80 ? 4.544 -4.415 0.089 1.00 94.38 80 LEU A CA 1
ATOM 613 C C . LEU A 1 80 ? 4.523 -3.332 -0.997 1.00 94.38 80 LEU A C 1
ATOM 615 O O . LEU A 1 80 ? 4.822 -3.624 -2.144 1.00 94.38 80 LEU A O 1
ATOM 619 N N . TRP A 1 81 ? 4.240 -2.081 -0.638 1.00 94.19 81 TRP A N 1
ATOM 620 C CA . TRP A 1 81 ? 4.223 -0.925 -1.537 1.00 94.19 81 TRP A CA 1
ATOM 621 C C . TRP A 1 81 ? 5.616 -0.444 -1.971 1.00 94.19 81 TRP A C 1
ATOM 623 O O . TRP A 1 81 ? 5.722 0.400 -2.847 1.00 94.19 81 TRP A O 1
ATOM 633 N N . SER A 1 82 ? 6.702 -0.968 -1.413 1.00 93.44 82 SER A N 1
ATOM 634 C CA . SER A 1 82 ? 8.051 -0.677 -1.929 1.00 93.44 82 SER A CA 1
ATOM 635 C C . SER A 1 82 ? 8.425 -1.510 -3.163 1.00 93.44 82 SER A C 1
ATOM 637 O O . SER A 1 82 ? 9.453 -1.274 -3.792 1.00 93.44 82 SER A O 1
ATOM 639 N N . LEU A 1 83 ? 7.614 -2.519 -3.489 1.00 93.25 83 LEU A N 1
ATOM 640 C CA . LEU A 1 83 ? 7.929 -3.540 -4.482 1.00 93.25 83 LEU A CA 1
ATOM 641 C C . LEU A 1 83 ? 7.449 -3.222 -5.905 1.00 93.25 83 LEU A C 1
ATOM 643 O O . LEU A 1 83 ? 8.208 -3.517 -6.829 1.00 93.25 83 LEU A O 1
ATOM 647 N N . PRO A 1 84 ? 6.233 -2.682 -6.136 1.00 92.94 84 PRO A N 1
ATOM 648 C CA . PRO A 1 84 ? 5.684 -2.629 -7.483 1.00 92.94 84 PRO A CA 1
ATOM 649 C C . PRO A 1 84 ? 6.526 -1.770 -8.428 1.00 92.94 84 PRO A C 1
ATOM 651 O O . PRO A 1 84 ? 6.869 -2.257 -9.506 1.00 92.94 84 PRO A O 1
ATOM 654 N N . ASP A 1 85 ? 6.932 -0.559 -8.025 1.00 90.62 85 ASP A N 1
ATOM 655 C CA . ASP A 1 85 ? 7.675 0.328 -8.932 1.00 90.62 85 ASP A CA 1
ATOM 656 C C . ASP A 1 85 ? 9.048 -0.274 -9.299 1.00 90.62 85 ASP A C 1
ATOM 658 O O . ASP A 1 85 ? 9.344 -0.433 -10.487 1.00 90.62 85 ASP A O 1
ATOM 662 N N . PRO A 1 86 ? 9.892 -0.709 -8.345 1.00 92.69 86 PRO A N 1
ATOM 663 C CA . PRO A 1 86 ? 11.183 -1.285 -8.708 1.00 92.69 86 PRO A CA 1
ATOM 664 C C . PRO A 1 86 ? 11.082 -2.644 -9.415 1.00 92.69 86 PRO A C 1
ATOM 666 O O . PRO A 1 86 ? 11.862 -2.919 -10.322 1.00 92.69 86 PRO A O 1
ATOM 669 N N . LEU A 1 87 ? 10.156 -3.528 -9.025 1.00 91.62 87 LEU A N 1
ATOM 670 C CA . LEU A 1 87 ? 10.109 -4.885 -9.590 1.00 91.62 87 LEU A CA 1
ATOM 671 C C . LEU A 1 87 ? 9.254 -4.974 -10.847 1.00 91.62 87 LEU A C 1
ATOM 673 O O . LEU A 1 87 ? 9.703 -5.500 -11.862 1.00 91.62 87 LEU A O 1
ATOM 677 N N . LEU A 1 88 ? 8.011 -4.507 -10.778 1.00 90.62 88 LEU A N 1
ATOM 678 C CA . LEU A 1 88 ? 7.049 -4.692 -11.859 1.00 90.62 88 LEU A CA 1
ATOM 679 C C . LEU A 1 88 ? 7.190 -3.599 -12.907 1.00 90.62 88 LEU A C 1
ATOM 681 O O . LEU A 1 88 ? 7.193 -3.914 -14.095 1.00 90.62 88 LEU A O 1
ATOM 685 N N . TRP A 1 89 ? 7.346 -2.338 -12.500 1.00 89.81 89 TRP A N 1
ATOM 686 C CA . TRP A 1 89 ? 7.530 -1.264 -13.468 1.00 89.81 89 TRP A CA 1
ATOM 687 C C . TRP A 1 89 ? 8.924 -1.305 -14.102 1.00 89.81 89 TRP A C 1
ATOM 689 O O . TRP A 1 89 ? 9.039 -1.540 -15.305 1.00 89.81 89 TRP A O 1
ATOM 699 N N . GLU A 1 90 ? 9.985 -1.144 -13.311 1.00 91.19 90 GLU A N 1
ATOM 700 C CA . GLU A 1 90 ? 11.361 -1.076 -13.830 1.00 91.19 90 GLU A CA 1
ATOM 701 C C . GLU A 1 90 ? 11.887 -2.428 -14.335 1.00 91.19 90 GLU A C 1
ATOM 703 O O . GLU A 1 90 ? 12.612 -2.482 -15.330 1.00 91.19 90 GLU A O 1
ATOM 708 N N . GLY A 1 91 ? 11.516 -3.528 -13.675 1.00 91.12 91 GLY A N 1
ATOM 709 C CA . GLY A 1 91 ? 11.977 -4.869 -14.037 1.00 91.12 91 GLY A CA 1
ATOM 710 C C . GLY A 1 91 ? 11.213 -5.520 -15.192 1.00 91.12 91 GLY A C 1
ATOM 711 O O . GLY A 1 91 ? 11.762 -6.411 -15.841 1.00 91.12 91 GLY A O 1
ATOM 712 N N . PHE A 1 92 ? 9.974 -5.094 -15.474 1.00 90.69 92 PHE A N 1
ATOM 713 C CA . PHE A 1 92 ? 9.123 -5.761 -16.465 1.00 90.69 92 PHE A CA 1
ATOM 714 C C . PHE A 1 92 ? 8.380 -4.807 -17.410 1.00 90.69 92 PHE A C 1
ATOM 716 O O . PHE A 1 92 ? 8.648 -4.826 -18.611 1.00 90.69 92 PHE A O 1
ATOM 723 N N . LEU A 1 93 ? 7.465 -3.970 -16.909 1.00 89.69 93 LEU A N 1
ATOM 724 C CA . LEU A 1 93 ? 6.557 -3.177 -17.750 1.00 89.69 93 LEU A CA 1
ATOM 725 C C . LEU A 1 93 ? 7.305 -2.157 -18.610 1.00 89.69 93 LEU A C 1
ATOM 727 O O . LEU A 1 93 ? 7.065 -2.076 -19.813 1.00 89.69 93 LEU A O 1
ATOM 731 N N . ARG A 1 94 ? 8.249 -1.412 -18.030 1.00 88.81 94 ARG A N 1
ATOM 732 C CA . ARG A 1 94 ? 9.031 -0.412 -18.759 1.00 88.81 94 ARG A CA 1
ATOM 733 C C . ARG A 1 94 ? 9.929 -1.042 -19.838 1.00 88.81 94 ARG A C 1
ATOM 735 O O . ARG A 1 94 ? 9.911 -0.542 -20.965 1.00 88.81 94 ARG A O 1
ATOM 742 N N . PRO A 1 95 ? 10.685 -2.123 -19.567 1.00 92.31 95 PRO A N 1
ATOM 743 C CA . PRO A 1 95 ? 11.371 -2.891 -20.605 1.00 92.31 95 PRO A CA 1
ATOM 744 C C . PRO A 1 95 ? 10.443 -3.384 -21.715 1.00 92.31 95 PRO A C 1
ATOM 746 O O . PRO A 1 95 ? 10.736 -3.191 -22.892 1.00 92.31 95 PRO A O 1
ATOM 749 N N . PHE A 1 96 ? 9.307 -3.974 -21.341 1.00 90.25 96 PHE A N 1
ATOM 750 C CA . PHE A 1 96 ? 8.353 -4.563 -22.276 1.00 90.25 96 PHE A CA 1
ATOM 751 C C . PHE A 1 96 ? 7.684 -3.520 -23.182 1.00 90.25 96 PHE A C 1
ATOM 753 O O . PHE A 1 96 ? 7.543 -3.745 -24.381 1.00 90.25 96 PHE A O 1
ATOM 760 N N . MET A 1 97 ? 7.287 -2.374 -22.627 1.00 87.50 97 MET A N 1
ATOM 761 C CA . MET A 1 97 ? 6.519 -1.353 -23.347 1.00 87.50 97 MET A CA 1
ATOM 762 C C . MET A 1 97 ? 7.389 -0.316 -24.056 1.00 87.50 97 MET A C 1
ATOM 764 O O . MET A 1 97 ? 7.013 0.172 -25.119 1.00 87.50 97 MET A O 1
ATOM 768 N N . TYR A 1 98 ? 8.528 0.047 -23.463 1.00 88.62 98 TYR A N 1
ATOM 769 C CA . TYR A 1 98 ? 9.345 1.182 -23.905 1.00 88.62 98 TYR A CA 1
ATOM 770 C C . TYR A 1 98 ? 10.774 0.790 -24.291 1.00 88.62 98 TYR A C 1
ATOM 772 O O . TYR A 1 98 ? 11.589 1.668 -24.567 1.00 88.62 98 TYR A O 1
ATOM 780 N N . GLY A 1 99 ? 11.113 -0.504 -24.283 1.00 90.25 99 GLY A N 1
ATOM 781 C CA . GLY A 1 99 ? 12.477 -0.964 -24.556 1.00 90.25 99 GLY A CA 1
ATOM 782 C C . GLY A 1 99 ? 13.486 -0.522 -23.491 1.00 90.25 99 GLY A C 1
ATOM 783 O O . GLY A 1 99 ? 14.667 -0.355 -23.785 1.00 90.25 99 GLY A O 1
ATOM 784 N N . GLY A 1 100 ? 13.025 -0.280 -22.258 1.00 88.44 100 GLY A N 1
ATOM 785 C CA . GLY A 1 100 ? 13.889 0.059 -21.129 1.00 88.44 100 GLY A CA 1
ATOM 786 C C . GLY A 1 100 ? 14.905 -1.043 -20.803 1.00 88.44 100 GLY A C 1
ATOM 787 O O . GLY A 1 100 ? 14.618 -2.232 -20.914 1.00 88.44 100 GLY A O 1
ATOM 788 N N . ILE A 1 101 ? 16.100 -0.645 -20.368 1.00 92.62 101 ILE A N 1
ATOM 789 C CA . ILE A 1 101 ? 17.148 -1.576 -19.935 1.00 92.62 101 ILE A CA 1
ATOM 790 C C . ILE A 1 101 ? 16.927 -1.925 -18.462 1.00 92.62 101 ILE A C 1
ATOM 792 O O . ILE A 1 101 ? 16.877 -1.031 -17.616 1.00 92.62 101 ILE A O 1
ATOM 796 N N . VAL A 1 102 ? 16.844 -3.221 -18.156 1.00 95.69 102 VAL A N 1
ATOM 797 C CA . VAL A 1 102 ? 16.740 -3.710 -16.776 1.00 95.69 102 VAL A CA 1
ATOM 798 C C . VAL A 1 102 ? 18.096 -3.606 -16.089 1.00 95.69 102 VAL A C 1
ATOM 800 O O . VAL A 1 102 ? 19.077 -4.194 -16.543 1.00 95.69 102 VAL A O 1
ATOM 803 N N . ASN A 1 103 ? 18.138 -2.890 -14.967 1.00 95.56 103 ASN A N 1
ATOM 804 C CA . ASN A 1 103 ? 19.304 -2.826 -14.094 1.00 95.56 103 ASN A CA 1
ATOM 805 C C . ASN A 1 103 ? 18.946 -3.397 -12.716 1.00 95.56 103 ASN A C 1
ATOM 807 O O . ASN A 1 103 ? 18.323 -2.723 -11.895 1.00 95.56 103 ASN A O 1
ATOM 811 N N . TRP A 1 104 ? 19.355 -4.641 -12.469 1.00 93.50 104 TRP A N 1
ATOM 812 C CA . TRP A 1 104 ? 19.054 -5.355 -11.228 1.00 93.50 104 TRP A CA 1
ATOM 813 C C . TRP A 1 104 ? 19.719 -4.743 -9.992 1.00 93.50 104 TRP A C 1
ATOM 815 O O . TRP A 1 104 ? 19.127 -4.786 -8.914 1.00 93.50 104 TRP A O 1
ATOM 825 N N . ASP A 1 105 ? 20.884 -4.109 -10.147 1.00 96.62 105 ASP A N 1
ATOM 826 C CA . ASP A 1 105 ? 21.564 -3.425 -9.043 1.00 96.62 105 ASP A CA 1
ATOM 827 C C . ASP A 1 105 ? 20.776 -2.185 -8.607 1.00 96.62 105 ASP A C 1
ATOM 829 O O . ASP A 1 105 ? 20.556 -1.971 -7.413 1.00 96.62 105 ASP A O 1
ATOM 833 N N . LYS A 1 106 ? 20.273 -1.403 -9.576 1.00 94.38 106 LYS A N 1
ATOM 834 C CA . LYS A 1 106 ? 19.376 -0.267 -9.306 1.00 94.38 106 LYS A CA 1
ATOM 835 C C . LYS A 1 106 ? 18.088 -0.735 -8.630 1.00 94.38 106 LYS A C 1
ATOM 837 O O . LYS A 1 106 ? 17.692 -0.151 -7.630 1.00 94.38 106 LYS A O 1
ATOM 842 N N . ILE A 1 107 ? 17.452 -1.789 -9.147 1.00 95.12 107 ILE A N 1
ATOM 843 C CA . ILE A 1 107 ? 16.208 -2.329 -8.575 1.00 95.12 107 ILE A CA 1
ATOM 844 C C . ILE A 1 107 ? 16.423 -2.743 -7.115 1.00 95.12 107 ILE A C 1
ATOM 846 O O . ILE A 1 107 ? 15.652 -2.347 -6.244 1.00 95.12 107 ILE A O 1
ATOM 850 N N . GLY A 1 108 ? 17.491 -3.495 -6.830 1.00 94.31 108 GLY A N 1
ATOM 851 C CA . GLY A 1 108 ? 17.825 -3.893 -5.463 1.00 94.31 108 GLY A CA 1
ATOM 852 C C . GLY A 1 108 ? 18.060 -2.690 -4.547 1.00 94.31 108 GLY A C 1
ATOM 853 O O . GLY A 1 108 ? 17.555 -2.660 -3.424 1.00 94.31 108 GLY A O 1
ATOM 854 N N . PHE A 1 109 ? 18.773 -1.674 -5.037 1.00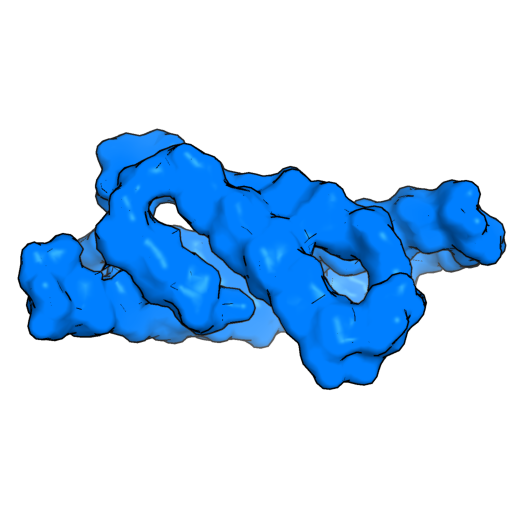 95.19 109 PHE A N 1
ATOM 855 C CA . PHE A 1 109 ? 19.019 -0.436 -4.301 1.00 95.19 109 PHE A CA 1
ATOM 856 C C . PHE A 1 109 ? 17.730 0.343 -3.997 1.00 95.19 109 PHE A C 1
ATOM 858 O O . PHE A 1 109 ? 17.516 0.734 -2.849 1.00 95.19 109 PHE A O 1
ATOM 865 N N . ASP A 1 110 ? 16.852 0.525 -4.985 1.00 94.25 110 ASP A N 1
ATOM 866 C CA . ASP A 1 110 ? 15.598 1.276 -4.842 1.00 94.25 110 ASP A CA 1
ATOM 867 C C . ASP A 1 110 ? 14.653 0.609 -3.827 1.00 94.25 110 ASP A C 1
ATOM 869 O O . ASP A 1 110 ? 14.048 1.283 -2.987 1.00 94.25 110 ASP A O 1
ATOM 873 N N . ILE A 1 111 ? 14.572 -0.726 -3.835 1.00 92.62 111 ILE A N 1
ATOM 874 C CA . ILE A 1 111 ? 13.805 -1.494 -2.842 1.00 92.62 111 ILE A CA 1
ATOM 875 C C . ILE A 1 111 ? 14.388 -1.287 -1.437 1.00 92.62 111 ILE A C 1
ATOM 877 O O . ILE A 1 111 ? 13.672 -0.923 -0.503 1.00 92.62 111 ILE A O 1
ATOM 881 N N . LEU A 1 112 ? 15.704 -1.465 -1.280 1.00 92.88 112 LEU A N 1
ATOM 882 C CA . LEU A 1 112 ? 16.370 -1.335 0.020 1.00 92.88 112 LEU A CA 1
ATOM 883 C C . LEU A 1 112 ? 16.230 0.071 0.612 1.00 92.88 112 LEU A C 1
ATOM 885 O O . LEU A 1 112 ? 16.014 0.210 1.816 1.00 92.88 112 LEU A O 1
ATOM 889 N N . MET A 1 113 ? 16.331 1.106 -0.223 1.00 93.56 113 MET A N 1
ATOM 890 C CA . MET A 1 113 ? 16.252 2.499 0.220 1.00 93.56 113 MET A CA 1
ATOM 891 C C . MET A 1 113 ? 14.822 2.975 0.474 1.00 93.56 113 MET A C 1
ATOM 893 O O . MET A 1 113 ? 14.611 3.858 1.306 1.00 93.56 113 MET A O 1
ATOM 897 N N . SER A 1 114 ? 13.826 2.391 -0.193 1.00 91.50 114 SER A N 1
ATOM 898 C CA . SER A 1 114 ? 12.423 2.756 0.015 1.00 91.50 114 SER A CA 1
ATOM 899 C C . SER A 1 114 ? 11.799 2.083 1.242 1.00 91.50 114 SER A C 1
ATOM 901 O O . SER A 1 114 ? 10.884 2.665 1.837 1.00 91.50 114 SER A O 1
ATOM 903 N N . PHE A 1 115 ? 12.296 0.916 1.683 1.00 89.19 115 PHE A N 1
ATOM 904 C CA . PHE A 1 115 ? 11.747 0.190 2.839 1.00 89.19 115 PHE A CA 1
ATOM 905 C C . PHE A 1 115 ? 11.582 1.044 4.105 1.00 89.19 115 PHE A C 1
ATOM 907 O O . PHE A 1 115 ? 10.475 1.059 4.649 1.00 89.19 115 PHE A O 1
ATOM 914 N N . PRO A 1 116 ? 12.604 1.771 4.609 1.00 92.69 116 PRO A N 1
ATOM 915 C CA . PRO A 1 116 ? 12.479 2.447 5.898 1.00 92.69 116 PRO A CA 1
ATOM 916 C C . PRO A 1 116 ? 11.372 3.500 5.872 1.00 92.69 116 PRO A C 1
ATOM 918 O O . PRO A 1 116 ? 10.539 3.561 6.775 1.00 92.69 116 PRO A O 1
ATOM 921 N N . PHE A 1 117 ? 11.324 4.296 4.802 1.00 92.94 117 PHE A N 1
ATOM 922 C CA . PHE A 1 117 ? 10.335 5.354 4.654 1.00 92.94 117 PHE A CA 1
ATOM 923 C C . PHE A 1 117 ? 8.922 4.790 4.464 1.00 92.94 117 PHE A C 1
ATOM 925 O O . PHE A 1 117 ? 8.003 5.172 5.189 1.00 92.94 117 PHE A O 1
ATOM 932 N N . THR A 1 118 ? 8.743 3.850 3.534 1.00 94.56 118 THR A N 1
ATOM 933 C CA . THR A 1 118 ? 7.423 3.282 3.208 1.00 94.56 118 THR A CA 1
ATOM 934 C C . THR A 1 118 ? 6.803 2.536 4.388 1.00 94.56 118 THR A C 1
ATOM 936 O O . THR A 1 118 ? 5.614 2.707 4.661 1.00 94.56 118 THR A O 1
ATOM 939 N N . ILE A 1 119 ? 7.600 1.786 5.155 1.00 96.06 119 ILE A N 1
ATOM 940 C CA . ILE A 1 119 ? 7.158 1.093 6.373 1.00 96.06 119 ILE A CA 1
ATOM 941 C C . ILE A 1 119 ? 6.680 2.088 7.436 1.00 96.06 119 ILE A C 1
ATOM 943 O O . ILE A 1 119 ? 5.599 1.912 8.006 1.00 96.06 119 ILE A O 1
ATOM 947 N N . ILE A 1 120 ? 7.459 3.145 7.700 1.00 95.81 120 ILE A N 1
ATOM 948 C CA . ILE A 1 120 ? 7.109 4.164 8.701 1.00 95.81 120 ILE A CA 1
ATOM 949 C C . ILE A 1 120 ? 5.822 4.885 8.295 1.00 95.81 120 ILE A C 1
ATOM 951 O O . ILE A 1 120 ? 4.896 5.006 9.103 1.00 95.81 120 ILE A O 1
ATOM 955 N N . VAL A 1 121 ? 5.729 5.322 7.037 1.00 96.25 121 VAL A N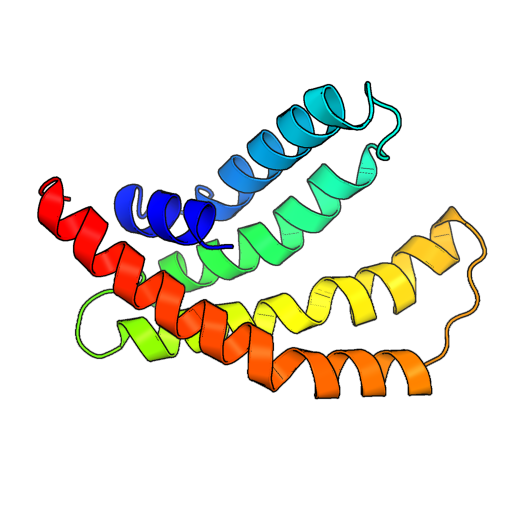 1
ATOM 956 C CA . VAL A 1 121 ? 4.525 5.978 6.512 1.00 96.25 121 VAL A CA 1
ATOM 957 C C . VAL A 1 121 ? 3.328 5.031 6.583 1.00 96.25 121 VAL A C 1
ATOM 959 O O . VAL A 1 121 ? 2.258 5.431 7.042 1.00 96.25 121 VAL A O 1
ATOM 962 N N . GLY A 1 122 ? 3.493 3.759 6.226 1.00 96.31 122 GLY A N 1
ATOM 963 C CA . GLY A 1 122 ? 2.451 2.743 6.351 1.00 96.31 122 GLY A CA 1
ATOM 964 C C . GLY A 1 122 ? 1.940 2.570 7.780 1.00 96.31 122 GLY A C 1
ATOM 965 O O . GLY A 1 122 ? 0.732 2.575 8.018 1.00 96.31 122 GLY A O 1
ATOM 966 N N . ALA A 1 123 ? 2.836 2.504 8.762 1.00 96.31 123 ALA A N 1
ATOM 967 C CA . ALA A 1 123 ? 2.450 2.405 10.165 1.00 96.31 123 ALA A CA 1
ATOM 968 C C . ALA A 1 123 ? 1.669 3.645 10.642 1.00 96.31 123 ALA A C 1
ATOM 970 O O . ALA A 1 123 ? 0.610 3.516 11.264 1.00 96.31 123 ALA A O 1
ATOM 971 N N . ILE A 1 124 ? 2.155 4.850 10.323 1.00 96.06 124 ILE A N 1
ATOM 972 C CA . ILE A 1 124 ? 1.517 6.118 10.713 1.00 96.06 124 ILE A CA 1
ATOM 973 C C . ILE A 1 124 ? 0.134 6.256 10.071 1.00 96.06 124 ILE A C 1
ATOM 975 O O . ILE A 1 124 ? -0.834 6.638 10.736 1.00 96.06 124 ILE A O 1
ATOM 979 N N . THR A 1 125 ? 0.022 5.936 8.786 1.00 95.25 125 THR A N 1
ATOM 980 C CA . THR A 1 125 ? -1.236 6.033 8.035 1.00 95.25 125 THR A CA 1
ATOM 981 C C . THR A 1 125 ? -2.280 5.048 8.562 1.00 95.25 125 THR A C 1
ATOM 983 O O . THR A 1 125 ? -3.426 5.447 8.765 1.00 95.25 125 THR A O 1
ATOM 986 N N . ALA A 1 126 ? -1.893 3.815 8.905 1.00 95.75 126 ALA A N 1
ATOM 987 C CA . ALA A 1 126 ? -2.795 2.847 9.530 1.00 95.75 126 ALA A CA 1
ATOM 988 C C . ALA A 1 126 ? -3.280 3.303 10.914 1.00 95.75 126 ALA A C 1
ATOM 990 O O . ALA A 1 126 ? -4.477 3.264 11.198 1.00 95.75 126 ALA A O 1
ATOM 991 N N . LEU A 1 127 ? -2.383 3.816 11.765 1.00 94.88 127 LEU A N 1
ATOM 992 C CA . LEU A 1 127 ? -2.769 4.392 13.060 1.00 94.88 127 LEU A CA 1
ATOM 993 C C . LEU A 1 127 ? -3.713 5.591 12.900 1.00 94.88 127 LEU A C 1
ATOM 995 O O . LEU A 1 127 ? -4.657 5.753 13.676 1.00 94.88 127 LEU A O 1
ATOM 999 N N . THR A 1 128 ? -3.479 6.419 11.884 1.00 94.44 128 THR A N 1
ATOM 1000 C CA . THR A 1 128 ? -4.354 7.549 11.554 1.00 94.44 128 THR A CA 1
ATOM 1001 C C . THR A 1 128 ? -5.729 7.056 11.108 1.00 94.44 128 THR A C 1
ATOM 1003 O O . THR A 1 128 ? -6.738 7.552 11.605 1.00 94.44 128 THR A O 1
ATOM 1006 N N . SER A 1 129 ? -5.787 6.019 10.271 1.00 94.31 129 SER A N 1
ATOM 1007 C CA . SER A 1 129 ? -7.041 5.391 9.847 1.00 94.31 129 SER A CA 1
ATOM 100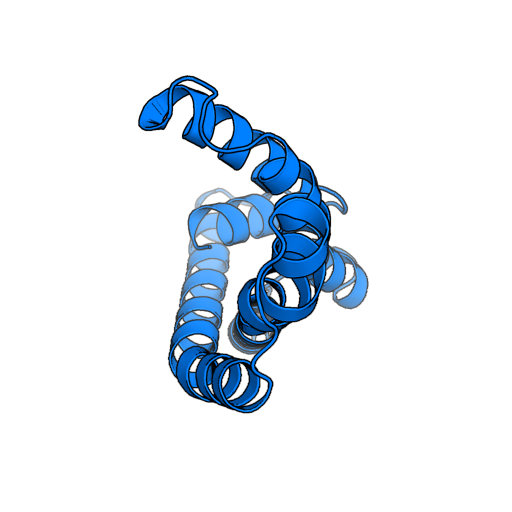8 C C . SER A 1 129 ? -7.881 4.891 11.017 1.00 94.31 129 SER A C 1
ATOM 1010 O O . SER A 1 129 ? -9.090 5.102 11.022 1.00 94.31 129 SER A O 1
ATOM 1012 N N . VAL A 1 130 ? -7.271 4.297 12.047 1.00 92.56 130 VAL A N 1
ATOM 1013 C CA . VAL A 1 130 ? -8.004 3.881 13.259 1.00 92.56 130 VAL A CA 1
ATOM 1014 C C . VAL A 1 130 ? -8.672 5.063 13.945 1.00 92.56 130 VAL A C 1
ATOM 1016 O O . VAL A 1 130 ? -9.810 4.959 14.400 1.00 92.56 130 VAL A O 1
ATOM 1019 N N . ARG A 1 131 ? -7.963 6.190 14.050 1.00 90.38 131 ARG A N 1
ATOM 1020 C CA . ARG A 1 131 ? -8.502 7.397 14.686 1.00 90.38 131 ARG A CA 1
ATOM 1021 C C . ARG A 1 131 ? -9.663 7.965 13.882 1.00 90.38 131 ARG A C 1
ATOM 1023 O O . ARG A 1 131 ? -10.673 8.321 14.478 1.00 90.38 131 ARG A O 1
ATOM 1030 N N . VAL A 1 132 ? -9.531 8.002 12.557 1.00 92.44 132 VAL A N 1
ATOM 1031 C CA . VAL A 1 132 ? -10.593 8.479 11.665 1.00 92.44 132 VAL A CA 1
ATOM 1032 C C . VAL A 1 132 ? -11.818 7.569 11.742 1.00 92.44 132 VAL A C 1
ATOM 1034 O O . VAL A 1 132 ? -12.909 8.074 11.978 1.00 92.44 132 VAL A O 1
ATOM 1037 N N . ALA A 1 133 ? -11.645 6.247 11.636 1.00 89.69 133 ALA A N 1
ATOM 1038 C CA . ALA A 1 133 ? -12.748 5.286 11.728 1.00 89.69 133 ALA A CA 1
ATOM 1039 C C . ALA A 1 133 ? -13.521 5.428 13.051 1.00 89.69 133 ALA A C 1
ATOM 1041 O O . ALA A 1 133 ? -14.743 5.558 13.053 1.00 89.69 133 ALA A O 1
ATOM 1042 N N . ARG A 1 134 ? -12.805 5.547 14.179 1.00 87.56 134 ARG A N 1
ATOM 1043 C CA . ARG A 1 134 ? -13.430 5.791 15.489 1.00 87.56 134 ARG A CA 1
ATOM 1044 C C . ARG A 1 134 ? -14.171 7.123 15.565 1.00 87.56 134 ARG A C 1
ATOM 1046 O O . ARG A 1 134 ? -15.227 7.176 16.185 1.00 87.56 134 ARG A O 1
ATOM 1053 N N . ALA A 1 135 ? -13.630 8.186 14.969 1.00 90.12 135 ALA A N 1
ATOM 1054 C CA . ALA A 1 135 ? -14.248 9.511 15.001 1.00 90.12 135 ALA A CA 1
ATOM 1055 C C . ALA A 1 135 ? -15.596 9.555 14.264 1.00 90.12 135 ALA A C 1
ATOM 1057 O O . ALA A 1 135 ? -16.462 10.340 14.636 1.00 90.12 135 ALA A O 1
ATOM 1058 N N . ILE A 1 136 ? -15.779 8.705 13.250 1.00 90.25 136 ILE A N 1
ATOM 1059 C CA . ILE A 1 136 ? -17.012 8.634 12.453 1.00 90.25 136 ILE A CA 1
ATOM 1060 C C . ILE A 1 136 ? -17.946 7.481 12.860 1.00 90.25 136 ILE A C 1
ATOM 1062 O O . ILE A 1 136 ? -18.993 7.308 12.245 1.00 90.25 136 ILE A O 1
ATOM 1066 N N . GLY A 1 137 ? -17.587 6.695 13.882 1.00 81.81 137 GLY A N 1
ATOM 1067 C CA . GLY A 1 137 ? -18.390 5.564 14.363 1.00 81.81 137 GLY A CA 1
ATOM 1068 C C . GLY A 1 137 ? -18.363 4.321 13.463 1.00 81.81 137 GLY A C 1
ATOM 1069 O O . GLY A 1 137 ? -19.326 3.554 13.483 1.00 81.81 137 GLY A O 1
ATOM 1070 N N . ALA A 1 138 ? -17.293 4.137 12.680 1.00 71.81 138 ALA A N 1
ATOM 1071 C CA . ALA A 1 138 ? -17.085 3.010 11.763 1.00 71.81 138 ALA A CA 1
ATOM 1072 C C . ALA A 1 138 ? -16.170 1.910 12.330 1.00 71.81 138 ALA A C 1
ATOM 1074 O O . ALA A 1 138 ? -15.226 2.203 13.102 1.00 71.81 138 ALA A O 1
#

pLDDT: mean 90.82, std 6.11, range [62.56, 96.62]